Protein AF-A0A4Q9V656-F1 (afdb_monomer_lite)

pLDDT: mean 84.26, std 13.42, range [47.56, 97.25]

Structure (mmCIF, N/CA/C/O backbone):
data_AF-A0A4Q9V656-F1
#
_entry.id   AF-A0A4Q9V656-F1
#
loop_
_atom_site.group_PDB
_atom_site.id
_atom_site.type_symbol
_atom_site.label_atom_id
_atom_site.label_alt_id
_atom_site.label_comp_id
_atom_site.label_asym_id
_atom_site.label_entity_id
_atom_site.label_seq_id
_atom_site.pdbx_PDB_ins_code
_atom_site.Cartn_x
_atom_site.Cartn_y
_atom_site.Cartn_z
_atom_site.occupancy
_atom_site.B_iso_or_equiv
_atom_site.auth_seq_id
_atom_site.auth_comp_id
_atom_site.auth_asym_id
_atom_site.auth_atom_id
_atom_site.pdbx_PDB_model_num
ATOM 1 N N . MET A 1 1 ? -18.450 1.104 10.265 1.00 76.19 1 MET A N 1
ATOM 2 C CA . MET A 1 1 ? -17.383 0.082 10.400 1.00 76.19 1 MET A CA 1
ATOM 3 C C . MET A 1 1 ? -16.170 0.609 9.652 1.00 76.19 1 MET A C 1
ATOM 5 O O . MET A 1 1 ? -16.361 1.294 8.656 1.00 76.19 1 MET A O 1
ATOM 9 N N . LYS A 1 2 ? -14.945 0.350 10.124 1.00 84.62 2 LYS A N 1
ATOM 10 C CA . LYS A 1 2 ? -13.731 0.849 9.458 1.00 84.62 2 LYS A CA 1
ATOM 11 C C . LYS A 1 2 ? -13.248 -0.179 8.447 1.00 84.62 2 LYS A C 1
ATOM 13 O O . LYS A 1 2 ? -13.132 -1.353 8.788 1.00 84.62 2 LYS A O 1
ATOM 18 N N . LEU A 1 3 ? -12.946 0.276 7.240 1.00 92.81 3 LEU A N 1
ATOM 19 C CA . LEU A 1 3 ? -12.356 -0.531 6.184 1.00 92.81 3 LEU A CA 1
ATOM 20 C C . LEU A 1 3 ? -11.058 0.134 5.722 1.00 92.81 3 LEU A C 1
ATOM 22 O O . LEU A 1 3 ? -10.952 1.357 5.641 1.00 92.81 3 LEU A O 1
ATOM 26 N N . TYR A 1 4 ? -10.060 -0.685 5.437 1.00 94.50 4 TYR A N 1
ATOM 27 C CA . TYR A 1 4 ? -8.795 -0.279 4.860 1.00 94.50 4 TYR A CA 1
ATOM 28 C C . TYR A 1 4 ? -8.727 -0.797 3.430 1.00 94.50 4 TYR A C 1
ATOM 30 O O . TYR A 1 4 ? -8.767 -2.005 3.196 1.00 94.50 4 TYR A O 1
ATOM 38 N N . ILE A 1 5 ? -8.630 0.123 2.476 1.00 94.25 5 ILE A N 1
ATOM 39 C CA . ILE A 1 5 ? -8.446 -0.195 1.063 1.00 94.25 5 ILE A CA 1
ATOM 40 C C . ILE A 1 5 ? -6.966 -0.024 0.754 1.00 94.25 5 ILE A C 1
ATOM 42 O O . ILE A 1 5 ? -6.426 1.075 0.874 1.00 94.25 5 ILE A O 1
ATOM 46 N N . VAL A 1 6 ? -6.310 -1.105 0.351 1.00 95.12 6 VAL A N 1
ATOM 47 C CA . VAL A 1 6 ? -4.909 -1.098 -0.066 1.00 95.12 6 VAL A CA 1
ATOM 48 C C . VAL A 1 6 ? -4.873 -1.195 -1.576 1.00 95.12 6 VAL A C 1
ATOM 50 O O . VAL A 1 6 ? -5.362 -2.168 -2.143 1.00 95.12 6 VAL A O 1
ATOM 53 N N . LYS A 1 7 ? -4.302 -0.195 -2.236 1.00 94.56 7 LYS A N 1
ATOM 54 C CA . LYS A 1 7 ? -4.095 -0.195 -3.684 1.00 94.56 7 LYS A CA 1
ATOM 55 C C . LYS A 1 7 ? -2.610 -0.150 -3.953 1.00 94.56 7 LYS A C 1
ATOM 57 O O . LYS A 1 7 ? -1.926 0.675 -3.361 1.00 94.56 7 LYS A O 1
ATOM 62 N N . GLY A 1 8 ? -2.109 -0.963 -4.865 1.00 92.88 8 GLY A N 1
ATOM 63 C CA . GLY A 1 8 ? -0.729 -0.825 -5.312 1.00 92.88 8 GLY A CA 1
ATOM 64 C C . GLY A 1 8 ? -0.589 -1.075 -6.793 1.00 92.88 8 GLY A C 1
ATOM 65 O O . GLY A 1 8 ? -1.406 -1.779 -7.387 1.00 92.88 8 GLY A O 1
ATOM 66 N N . TYR A 1 9 ? 0.448 -0.498 -7.386 1.00 91.81 9 TYR A N 1
ATOM 67 C CA . TYR A 1 9 ? 0.818 -0.783 -8.763 1.00 91.81 9 TYR A CA 1
ATOM 68 C C . TYR A 1 9 ? 2.300 -1.110 -8.878 1.00 91.81 9 TYR A C 1
ATOM 70 O O . TYR A 1 9 ? 3.151 -0.663 -8.104 1.00 91.81 9 TYR A O 1
ATOM 78 N N . ARG A 1 10 ? 2.600 -1.948 -9.857 1.00 90.44 10 ARG A N 1
ATOM 79 C CA . ARG A 1 10 ? 3.951 -2.330 -10.237 1.00 90.44 10 ARG A CA 1
ATOM 80 C C . ARG A 1 10 ? 4.062 -2.256 -11.745 1.00 90.44 10 ARG A C 1
ATOM 82 O O . ARG A 1 10 ? 3.075 -2.436 -12.459 1.00 90.44 10 ARG A O 1
ATOM 89 N N . ILE A 1 11 ? 5.275 -2.031 -12.211 1.00 86.25 11 ILE A N 1
ATOM 90 C CA . ILE A 1 11 ? 5.575 -1.992 -13.633 1.00 86.25 11 ILE A CA 1
ATOM 91 C C . ILE A 1 11 ? 6.511 -3.154 -13.915 1.00 86.25 11 ILE A C 1
ATOM 93 O O . ILE A 1 11 ? 7.631 -3.195 -13.409 1.00 86.25 11 ILE A O 1
ATOM 97 N N . GLU A 1 12 ? 6.033 -4.135 -14.671 1.00 80.44 12 GLU A N 1
ATOM 98 C CA . GLU A 1 12 ? 6.865 -5.249 -15.107 1.00 80.44 12 GLU A CA 1
ATOM 99 C C . GLU A 1 12 ? 7.574 -4.870 -16.410 1.00 80.44 12 GLU A C 1
ATOM 101 O O . GLU A 1 12 ? 6.928 -4.602 -17.427 1.00 80.44 12 GLU A O 1
ATOM 106 N N . LYS A 1 13 ? 8.914 -4.876 -16.382 1.00 68.81 13 LYS A N 1
ATOM 107 C CA . LYS A 1 13 ? 9.730 -4.979 -17.597 1.00 68.81 13 LYS A CA 1
ATOM 108 C C . LYS A 1 13 ? 9.803 -6.462 -17.970 1.00 68.81 13 LYS A C 1
ATOM 110 O O . LYS A 1 13 ? 10.326 -7.259 -17.192 1.00 68.81 13 LYS A O 1
ATOM 115 N N . ARG A 1 14 ? 9.267 -6.844 -19.130 1.00 66.38 14 ARG A N 1
ATOM 116 C CA . ARG A 1 14 ? 9.534 -8.160 -19.726 1.00 66.38 14 ARG A CA 1
ATOM 117 C C . ARG A 1 14 ? 10.781 -8.048 -20.595 1.00 66.38 14 ARG A C 1
ATOM 119 O O . ARG A 1 14 ? 10.914 -7.092 -21.353 1.00 66.38 14 ARG A O 1
ATOM 126 N N . ASN A 1 15 ? 11.694 -9.009 -20.477 1.00 54.56 15 ASN A N 1
ATOM 127 C CA . ASN A 1 15 ? 12.836 -9.088 -21.385 1.00 54.56 15 ASN A CA 1
ATOM 128 C C . ASN A 1 15 ? 12.307 -9.275 -22.818 1.00 54.56 15 ASN A C 1
ATOM 130 O O . ASN A 1 15 ? 11.468 -10.147 -23.038 1.00 54.56 15 ASN A O 1
ATOM 134 N N . ASN A 1 16 ? 12.804 -8.459 -23.752 1.00 58.53 16 ASN A N 1
ATOM 135 C CA . ASN A 1 16 ? 12.454 -8.405 -25.182 1.00 58.53 16 ASN A CA 1
ATOM 136 C C . ASN A 1 16 ? 11.111 -7.762 -25.573 1.00 58.53 16 ASN A C 1
ATOM 138 O O . ASN A 1 16 ? 10.741 -7.847 -26.740 1.00 58.53 16 ASN A O 1
ATOM 142 N N . ASP A 1 17 ? 10.408 -7.085 -24.663 1.00 61.03 17 ASP A N 1
ATOM 143 C CA . ASP A 1 17 ? 9.165 -6.373 -24.993 1.00 61.03 17 ASP A CA 1
ATOM 144 C C . ASP A 1 17 ? 9.406 -4.851 -24.996 1.00 61.03 17 ASP A C 1
ATOM 146 O O . ASP A 1 17 ? 9.937 -4.300 -24.029 1.00 61.03 17 ASP A O 1
ATOM 150 N N . LEU A 1 18 ? 9.003 -4.153 -26.066 1.00 66.12 18 LEU A N 1
ATOM 151 C CA . LEU A 1 18 ? 9.027 -2.678 -26.128 1.00 66.12 18 LEU A CA 1
ATOM 152 C C . LEU A 1 18 ? 7.980 -2.048 -25.192 1.00 66.12 18 LEU A C 1
ATOM 154 O O . LEU A 1 18 ? 8.006 -0.846 -24.931 1.00 66.12 18 LEU A O 1
ATOM 158 N N . HIS A 1 19 ? 7.052 -2.856 -24.677 1.00 62.94 19 HIS A N 1
ATOM 159 C CA 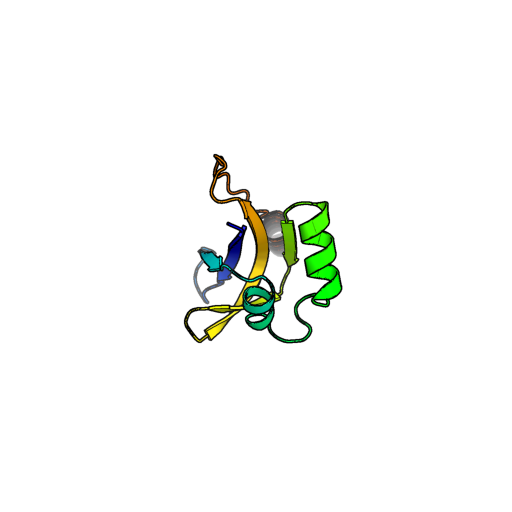. HIS A 1 19 ? 5.951 -2.416 -23.836 1.00 62.94 19 HIS A CA 1
ATOM 160 C C . HIS A 1 19 ? 6.203 -2.729 -22.357 1.00 62.94 19 HIS A C 1
ATOM 162 O O . HIS A 1 19 ? 6.476 -3.864 -21.964 1.00 62.94 19 HIS A O 1
ATOM 168 N N . LYS A 1 20 ? 6.039 -1.716 -21.500 1.00 72.62 20 LYS A N 1
ATOM 169 C CA . LYS A 1 20 ? 5.986 -1.892 -20.043 1.00 72.62 20 LYS A CA 1
ATOM 170 C C . LYS A 1 20 ? 4.551 -2.194 -19.632 1.00 72.62 20 LYS A C 1
ATOM 172 O O . LYS A 1 20 ? 3.638 -1.432 -19.945 1.00 72.62 20 LYS A O 1
ATOM 177 N N . ARG A 1 21 ? 4.345 -3.282 -18.890 1.00 81.44 21 ARG A N 1
ATOM 178 C CA . ARG A 1 21 ? 3.022 -3.626 -18.362 1.00 81.44 21 ARG A CA 1
ATOM 179 C C . ARG A 1 21 ? 2.841 -3.032 -16.973 1.00 81.44 21 ARG A C 1
ATOM 181 O O . ARG A 1 21 ? 3.663 -3.263 -16.088 1.00 81.44 21 ARG A O 1
ATOM 188 N N . VAL A 1 22 ? 1.734 -2.324 -16.774 1.00 83.75 22 VAL A N 1
ATOM 189 C CA . VAL A 1 22 ? 1.298 -1.867 -15.452 1.00 83.75 22 VAL A CA 1
ATOM 190 C C . VAL A 1 22 ? 0.337 -2.900 -14.881 1.00 83.75 22 VAL A C 1
ATOM 192 O O . VAL A 1 22 ? -0.728 -3.143 -15.440 1.00 83.75 22 VAL A O 1
ATOM 195 N N . ASP A 1 23 ? 0.714 -3.507 -13.763 1.00 86.88 23 ASP A N 1
ATOM 196 C CA . ASP A 1 23 ? -0.178 -4.348 -12.971 1.00 86.88 23 ASP A CA 1
ATOM 197 C C . ASP A 1 23 ? -0.610 -3.578 -11.728 1.00 86.88 23 ASP A C 1
ATOM 199 O O . ASP A 1 23 ? 0.228 -3.017 -11.019 1.00 86.88 23 ASP A O 1
ATOM 203 N N . SER A 1 24 ? -1.901 -3.617 -11.416 1.00 89.56 24 SER A N 1
ATOM 204 C CA . SER A 1 24 ? -2.455 -3.069 -10.182 1.00 89.56 24 SER A CA 1
ATOM 205 C C . SER A 1 24 ? -3.086 -4.162 -9.319 1.00 89.56 24 SER A C 1
ATOM 207 O O . SER A 1 24 ? -3.458 -5.236 -9.797 1.00 89.56 24 SER A O 1
ATOM 209 N N . PHE A 1 25 ? -3.196 -3.895 -8.021 1.00 90.12 25 PHE A N 1
ATOM 210 C CA . PHE A 1 25 ? -4.027 -4.676 -7.115 1.00 90.12 25 PHE A CA 1
ATOM 211 C C . PHE A 1 25 ? -4.842 -3.762 -6.210 1.00 90.12 25 PHE A C 1
ATOM 213 O O . PHE A 1 25 ? -4.433 -2.638 -5.908 1.00 90.12 25 PHE A O 1
ATOM 220 N N . VAL A 1 26 ? -5.976 -4.291 -5.755 1.00 92.88 26 VAL A N 1
ATOM 221 C CA . VAL A 1 26 ? -6.800 -3.709 -4.700 1.00 92.88 26 VAL A CA 1
ATOM 222 C C . VAL A 1 26 ? -7.088 -4.807 -3.680 1.00 92.88 26 VAL A C 1
ATOM 224 O O . VAL A 1 26 ? -7.494 -5.907 -4.051 1.00 92.88 26 VAL A O 1
ATOM 227 N N . GLY A 1 27 ? -6.826 -4.524 -2.409 1.00 91.94 27 GLY A N 1
ATOM 228 C CA . GLY A 1 27 ? -7.119 -5.390 -1.273 1.00 91.94 27 GLY A CA 1
ATOM 229 C C . GLY A 1 27 ? -7.963 -4.655 -0.239 1.00 91.94 27 GLY A C 1
ATOM 230 O O . GLY A 1 27 ? -7.847 -3.439 -0.081 1.00 91.94 27 GLY A O 1
ATOM 231 N N . TYR A 1 28 ? -8.804 -5.402 0.465 1.00 93.38 28 TYR A N 1
ATOM 232 C CA . TYR A 1 28 ? -9.760 -4.880 1.435 1.00 93.38 28 TYR A CA 1
ATOM 233 C C . TYR A 1 28 ? -9.519 -5.554 2.781 1.00 93.38 28 TYR A C 1
ATOM 235 O O . TYR A 1 28 ? -9.491 -6.778 2.856 1.00 93.38 28 TYR A O 1
ATOM 243 N N . PHE A 1 29 ? -9.345 -4.755 3.830 1.00 94.31 29 PHE A N 1
ATOM 244 C CA . PHE A 1 29 ? -8.969 -5.238 5.156 1.00 94.31 29 PHE A CA 1
ATOM 245 C C . PHE A 1 29 ? -9.780 -4.519 6.227 1.00 94.31 29 PHE A C 1
ATOM 247 O O . PHE A 1 29 ? -10.025 -3.320 6.130 1.00 94.31 29 PHE A O 1
ATOM 254 N N . THR A 1 30 ? -10.165 -5.210 7.291 1.00 93.38 30 THR A N 1
ATOM 255 C CA . THR A 1 30 ? -10.873 -4.587 8.427 1.00 93.38 30 THR A CA 1
ATOM 256 C C . THR A 1 30 ? -9.906 -4.056 9.487 1.00 93.38 30 THR A C 1
ATOM 258 O O . THR A 1 30 ? -10.300 -3.297 10.374 1.00 93.38 30 THR A O 1
ATOM 261 N N . ASN A 1 31 ? -8.619 -4.410 9.387 1.00 93.38 31 ASN A N 1
ATOM 262 C CA . ASN A 1 31 ? -7.613 -4.135 10.402 1.00 93.38 31 ASN A CA 1
ATOM 263 C C . ASN A 1 31 ? -6.306 -3.587 9.800 1.00 93.38 31 ASN A C 1
ATOM 265 O O . ASN A 1 31 ? -5.697 -4.197 8.927 1.00 93.38 31 ASN A O 1
ATOM 269 N N . LEU A 1 32 ? -5.816 -2.456 10.320 1.00 95.38 32 LEU A N 1
ATOM 270 C CA . LEU A 1 32 ? -4.539 -1.880 9.884 1.00 95.38 32 LEU A CA 1
ATOM 271 C C . LEU A 1 32 ? -3.323 -2.726 10.285 1.00 95.38 32 LEU A C 1
ATOM 273 O O . LEU A 1 32 ? -2.333 -2.742 9.561 1.00 95.38 32 LEU A O 1
ATOM 277 N N . LYS A 1 33 ? -3.365 -3.412 11.436 1.00 95.88 33 LYS A N 1
ATOM 278 C CA . LYS A 1 33 ? -2.276 -4.315 11.848 1.00 95.88 33 LYS A CA 1
ATOM 279 C C . LYS A 1 33 ? -2.130 -5.470 10.867 1.00 95.88 33 LYS A C 1
ATOM 281 O O . LYS A 1 33 ? -1.006 -5.854 10.570 1.00 95.88 33 LYS A O 1
ATOM 286 N N . GLU A 1 34 ? -3.258 -5.965 10.361 1.00 95.25 34 GLU A N 1
ATOM 287 C CA . GLU A 1 34 ? -3.275 -6.961 9.298 1.00 95.25 34 GLU A CA 1
ATOM 288 C C . GLU A 1 34 ? -2.626 -6.380 8.044 1.00 95.25 34 GLU A C 1
ATOM 290 O O . GLU A 1 34 ? -1.612 -6.906 7.628 1.00 95.25 34 GLU A O 1
ATOM 295 N N . VAL A 1 35 ? -3.076 -5.232 7.518 1.00 95.94 35 VAL A N 1
ATOM 296 C CA . VAL A 1 35 ? -2.414 -4.579 6.364 1.00 95.94 35 VAL A CA 1
ATOM 297 C C . VAL A 1 35 ? -0.897 -4.459 6.557 1.00 95.94 35 VAL A C 1
ATOM 299 O O . VAL A 1 35 ? -0.125 -4.750 5.645 1.00 95.94 35 VAL A O 1
ATOM 302 N N . TYR A 1 36 ? -0.464 -4.045 7.749 1.00 96.56 36 TYR A N 1
ATOM 303 C CA . TYR A 1 36 ? 0.948 -3.870 8.066 1.00 96.56 36 TYR A CA 1
ATOM 304 C C . TYR A 1 36 ? 1.738 -5.185 8.016 1.00 96.56 36 TYR A C 1
ATOM 306 O O . TYR A 1 36 ? 2.869 -5.184 7.538 1.00 96.56 36 TYR A O 1
ATOM 314 N N . SER A 1 37 ? 1.159 -6.309 8.451 1.00 95.75 37 SER A N 1
ATOM 315 C CA . SER A 1 37 ? 1.851 -7.604 8.447 1.00 95.75 37 SER A CA 1
ATOM 316 C C . SER A 1 37 ? 2.103 -8.170 7.047 1.00 95.75 37 SER A C 1
ATOM 318 O O . SER A 1 37 ? 2.902 -9.090 6.911 1.00 95.75 37 SER A O 1
ATOM 320 N N . TYR A 1 38 ? 1.450 -7.640 6.007 1.00 96.38 38 TYR A N 1
ATOM 321 C CA . TYR A 1 38 ? 1.724 -8.025 4.617 1.00 96.38 38 TYR A CA 1
ATOM 322 C C . TYR A 1 38 ? 2.954 -7.314 4.035 1.00 96.38 38 TYR A C 1
ATOM 324 O O . TYR A 1 38 ? 3.431 -7.716 2.973 1.00 96.38 38 TYR A O 1
ATOM 332 N N . PHE A 1 39 ? 3.483 -6.275 4.686 1.00 96.94 39 PHE A N 1
ATOM 333 C CA . PHE A 1 39 ? 4.723 -5.637 4.246 1.00 96.94 39 PHE A CA 1
ATOM 334 C C . PHE A 1 39 ? 5.949 -6.439 4.680 1.00 96.94 39 PHE A C 1
ATOM 336 O O . PHE A 1 39 ? 6.027 -6.933 5.802 1.00 96.94 39 PHE A O 1
ATOM 343 N N . GLU A 1 40 ? 6.955 -6.507 3.808 1.00 95.56 40 GLU A N 1
ATOM 344 C CA . GLU A 1 40 ? 8.267 -7.019 4.202 1.00 95.56 40 GLU A CA 1
ATOM 345 C C . GLU A 1 40 ? 8.957 -6.020 5.143 1.00 95.56 40 GLU A C 1
ATOM 347 O O . GLU A 1 40 ? 8.934 -4.802 4.908 1.00 95.56 40 GLU A O 1
ATOM 352 N N . ASN A 1 41 ? 9.595 -6.536 6.196 1.00 90.62 41 ASN A N 1
ATOM 353 C CA . ASN A 1 41 ? 10.316 -5.726 7.174 1.00 90.62 41 ASN A CA 1
ATOM 354 C C . ASN A 1 41 ? 11.334 -4.798 6.496 1.00 90.62 41 ASN A C 1
ATOM 356 O O . ASN A 1 41 ? 12.062 -5.196 5.592 1.00 90.62 41 ASN A O 1
ATOM 360 N N . GLY A 1 42 ? 11.375 -3.542 6.941 1.00 90.38 42 GLY A N 1
ATOM 361 C CA . GLY A 1 42 ? 12.282 -2.528 6.3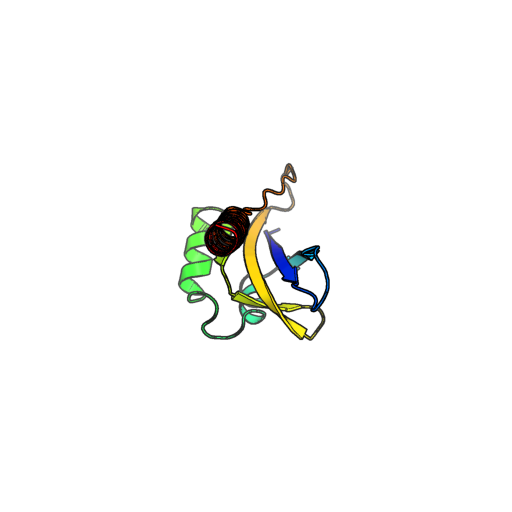97 1.00 90.38 42 GLY A CA 1
ATOM 362 C C . GLY A 1 42 ? 11.846 -1.918 5.061 1.00 90.38 42 GLY A C 1
ATOM 363 O O . GLY A 1 42 ? 12.486 -0.979 4.600 1.00 90.38 42 GLY A O 1
ATOM 364 N N . THR A 1 43 ? 10.750 -2.385 4.451 1.00 92.31 43 THR A N 1
ATOM 365 C CA . THR A 1 43 ? 10.231 -1.810 3.193 1.00 92.31 43 THR A CA 1
ATOM 366 C C . THR A 1 43 ? 9.110 -0.788 3.397 1.00 92.31 43 THR A C 1
ATOM 368 O O . THR A 1 43 ? 8.651 -0.169 2.438 1.00 92.31 43 THR A O 1
ATOM 371 N N . VAL A 1 44 ? 8.683 -0.588 4.646 1.00 95.88 44 VAL A N 1
ATOM 372 C CA . VAL A 1 44 ? 7.686 0.398 5.075 1.00 95.88 44 VAL A CA 1
ATOM 373 C C . VAL A 1 44 ? 8.124 1.025 6.402 1.00 95.88 44 VAL A C 1
ATOM 375 O O . VAL A 1 44 ? 8.834 0.398 7.191 1.00 95.88 44 VAL A O 1
ATOM 378 N N . SER A 1 45 ? 7.721 2.273 6.653 1.00 95.06 45 SER A N 1
ATOM 379 C CA . SER A 1 45 ? 7.930 2.938 7.946 1.00 95.06 45 SER A CA 1
ATOM 380 C C . SER A 1 45 ? 7.262 2.172 9.089 1.00 95.06 45 SER A C 1
ATOM 382 O O . SER A 1 45 ? 6.356 1.379 8.858 1.00 95.06 45 SER A O 1
ATOM 384 N N . SER A 1 46 ? 7.652 2.458 10.333 1.00 96.19 46 SER A N 1
ATOM 385 C CA . SER A 1 46 ? 7.083 1.790 11.507 1.00 96.19 46 SER A CA 1
ATOM 386 C C . SER A 1 46 ? 5.551 1.869 11.558 1.00 96.19 46 SER A C 1
ATOM 388 O O . SER A 1 46 ? 4.950 2.872 11.161 1.00 96.19 46 SER A O 1
ATOM 390 N N . TYR A 1 47 ? 4.914 0.847 12.136 1.00 96.50 47 TYR A N 1
ATOM 391 C CA . TYR A 1 47 ? 3.457 0.800 12.305 1.00 96.50 47 TYR A CA 1
ATOM 392 C C . TYR A 1 47 ? 2.897 2.072 12.954 1.00 96.50 47 TYR A C 1
ATOM 394 O O . TYR A 1 47 ? 1.883 2.604 12.507 1.00 96.50 47 TYR A O 1
ATOM 402 N N . SER A 1 48 ? 3.569 2.600 13.982 1.00 96.75 48 SER A N 1
ATOM 403 C CA . SER A 1 48 ? 3.151 3.831 14.659 1.00 96.75 48 SER A CA 1
ATOM 404 C C . SER A 1 48 ? 3.140 5.039 13.717 1.00 96.75 48 SER A C 1
ATOM 406 O O . SER A 1 48 ? 2.220 5.857 13.777 1.00 96.75 48 SER A O 1
ATOM 408 N N . THR A 1 49 ? 4.109 5.123 12.803 1.00 96.56 49 THR A N 1
ATOM 409 C CA . THR A 1 49 ? 4.184 6.168 11.774 1.00 96.56 49 THR A CA 1
ATOM 410 C C . THR A 1 49 ? 3.025 6.047 10.790 1.00 96.56 49 THR A C 1
ATOM 412 O O . THR A 1 49 ? 2.319 7.030 10.549 1.00 96.56 49 THR A O 1
ATOM 415 N N . VAL A 1 50 ? 2.779 4.835 10.283 1.00 96.50 50 VAL A N 1
ATOM 416 C CA . VAL A 1 50 ? 1.672 4.539 9.360 1.00 96.50 50 VAL A CA 1
ATOM 417 C C . VAL A 1 50 ? 0.327 4.867 10.012 1.00 96.50 50 VAL A C 1
ATOM 419 O O . VAL A 1 50 ? -0.477 5.616 9.457 1.00 96.50 50 VAL A O 1
ATOM 422 N N . ALA A 1 51 ? 0.100 4.387 11.236 1.00 96.88 51 ALA A N 1
ATOM 423 C CA . ALA A 1 51 ? -1.132 4.620 11.981 1.00 96.88 51 ALA A CA 1
ATOM 424 C C . ALA A 1 51 ? -1.373 6.113 12.251 1.00 96.88 51 ALA A C 1
ATOM 426 O O . ALA A 1 51 ? -2.495 6.598 12.089 1.00 96.88 51 ALA A O 1
ATOM 427 N N . LYS A 1 52 ? -0.326 6.868 12.613 1.00 97.25 52 LYS A N 1
ATOM 428 C CA . LYS A 1 52 ? -0.421 8.320 12.829 1.00 97.25 52 LYS A CA 1
ATOM 429 C C . LYS A 1 52 ? -0.756 9.062 11.534 1.00 97.25 52 LYS A C 1
ATOM 431 O O . LYS A 1 52 ? -1.583 9.975 11.556 1.00 97.25 52 LYS A O 1
ATOM 436 N N . ALA A 1 53 ? -0.151 8.671 10.413 1.00 96.06 53 ALA A N 1
ATOM 437 C CA . ALA A 1 53 ? -0.437 9.263 9.110 1.00 96.06 53 ALA A CA 1
ATOM 438 C C . ALA A 1 53 ? -1.890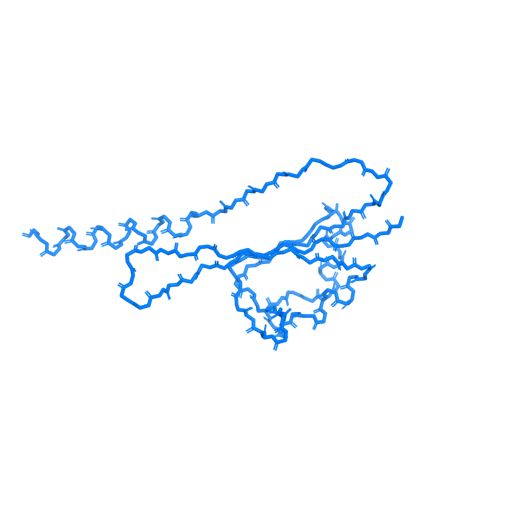 9.018 8.680 1.00 96.06 53 ALA A C 1
ATOM 440 O O . ALA A 1 53 ? -2.596 9.983 8.387 1.00 96.06 53 ALA A O 1
ATOM 441 N N . ILE A 1 54 ? -2.362 7.769 8.758 1.00 95.62 54 ILE A N 1
ATOM 442 C CA . ILE A 1 54 ? -3.740 7.402 8.408 1.00 95.62 54 ILE A CA 1
ATOM 443 C C . ILE A 1 54 ? -4.748 8.095 9.328 1.00 95.62 54 ILE A C 1
ATOM 445 O O . ILE A 1 54 ? -5.768 8.588 8.856 1.00 95.62 54 ILE A O 1
ATOM 449 N N . LYS A 1 55 ? -4.467 8.195 10.634 1.00 94.25 55 LYS A N 1
ATOM 450 C CA . LYS A 1 55 ? -5.346 8.910 11.572 1.00 94.25 55 LYS A CA 1
ATOM 451 C C . LYS A 1 55 ? -5.502 10.387 11.198 1.00 94.25 55 LYS A C 1
ATOM 453 O O . LYS A 1 55 ? -6.588 10.927 11.358 1.00 94.25 55 LYS A O 1
ATOM 458 N N . ARG A 1 56 ? -4.430 11.031 10.724 1.00 94.12 56 ARG A N 1
ATOM 459 C CA . ARG A 1 56 ? -4.417 12.465 10.395 1.00 94.12 56 ARG A CA 1
ATOM 460 C C . ARG A 1 56 ? -4.974 12.775 9.005 1.00 94.12 56 ARG A C 1
ATOM 462 O O . ARG A 1 56 ? -5.630 13.792 8.846 1.00 94.12 56 ARG A O 1
ATOM 469 N N . LYS A 1 57 ? -4.645 11.959 8.003 1.00 93.88 57 LYS A N 1
ATOM 470 C CA . LYS A 1 57 ? -4.905 12.254 6.581 1.00 93.88 57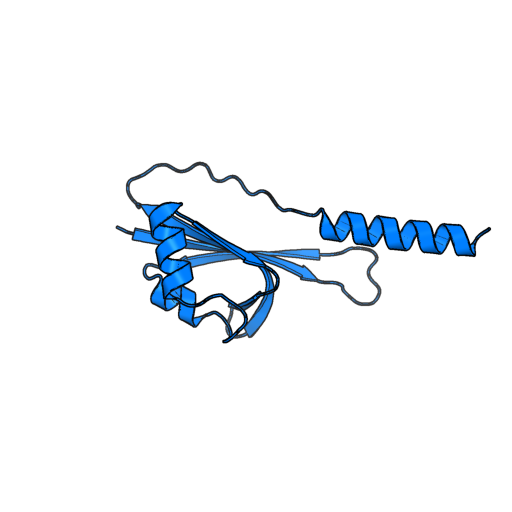 LYS A CA 1
ATOM 471 C C . LYS A 1 57 ? -5.949 11.340 5.937 1.00 93.88 57 LYS A C 1
ATOM 473 O O . LYS A 1 57 ? -6.239 11.499 4.760 1.00 93.88 57 LYS A O 1
ATOM 478 N N . GLY A 1 58 ? -6.421 10.317 6.647 1.00 91.69 58 GLY A N 1
ATOM 479 C CA . GLY A 1 58 ? -7.242 9.248 6.071 1.00 91.69 58 GLY A CA 1
ATOM 480 C C . GLY A 1 58 ? -6.468 8.286 5.163 1.00 91.69 58 GLY A C 1
ATOM 481 O O . GLY A 1 58 ? -7.025 7.284 4.726 1.00 91.69 58 GLY A O 1
ATOM 482 N N . SER A 1 59 ? -5.182 8.537 4.897 1.00 94.69 59 SER A N 1
ATOM 483 C CA . SER A 1 59 ? -4.376 7.727 3.986 1.00 94.69 59 SER A CA 1
ATOM 484 C C . SER A 1 59 ? -2.887 7.699 4.340 1.00 94.69 59 SER A C 1
ATOM 486 O O . SER A 1 59 ? -2.384 8.527 5.108 1.00 94.69 59 SER A O 1
ATOM 488 N N . PHE A 1 60 ? -2.185 6.721 3.774 1.00 96.25 60 PHE A N 1
ATOM 489 C CA . PHE A 1 60 ? -0.731 6.601 3.797 1.00 96.25 60 PHE A CA 1
ATOM 490 C C . PHE A 1 60 ? -0.233 6.051 2.461 1.00 96.25 60 PH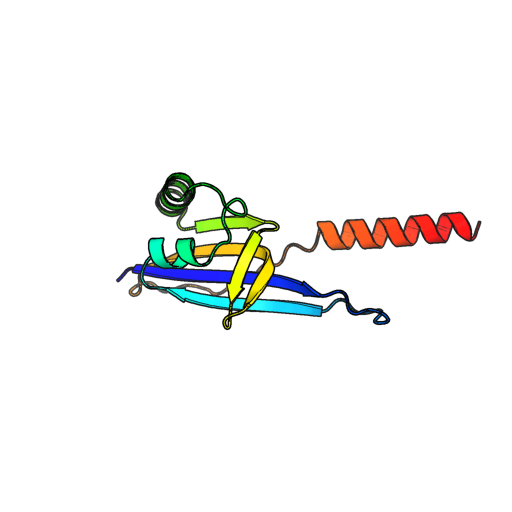E A C 1
ATOM 492 O O . PHE A 1 60 ? -0.786 5.080 1.952 1.00 96.25 60 PHE A O 1
ATOM 499 N N . GLN A 1 61 ? 0.814 6.666 1.919 1.00 95.25 61 GLN A N 1
ATOM 500 C CA . GLN A 1 61 ? 1.443 6.285 0.659 1.00 95.25 61 GLN A CA 1
ATOM 501 C C . GLN A 1 61 ? 2.879 5.853 0.936 1.00 95.25 61 GLN A C 1
ATOM 503 O O . GLN A 1 61 ? 3.583 6.487 1.727 1.00 95.25 61 GLN A O 1
ATOM 508 N N . VAL A 1 62 ? 3.310 4.786 0.273 1.00 95.31 62 VAL A N 1
ATOM 509 C CA . VAL A 1 62 ? 4.678 4.281 0.344 1.00 95.31 62 VAL A CA 1
ATOM 510 C C . VAL A 1 62 ? 5.155 3.852 -1.040 1.00 95.31 62 VAL A C 1
ATOM 512 O O . VAL A 1 62 ? 4.368 3.373 -1.854 1.00 95.31 62 VAL A O 1
ATOM 515 N N . PHE A 1 63 ? 6.445 4.045 -1.307 1.00 93.56 63 PHE A N 1
ATOM 516 C CA . PHE A 1 63 ? 7.065 3.790 -2.603 1.00 93.56 63 PHE A CA 1
ATOM 517 C C . PHE A 1 63 ? 8.105 2.680 -2.516 1.00 93.56 63 PHE A C 1
ATOM 519 O O . PHE A 1 63 ? 8.775 2.532 -1.497 1.00 93.56 63 PHE A O 1
ATOM 526 N N . SER A 1 64 ? 8.295 1.950 -3.619 1.00 92.75 64 SER A N 1
ATOM 527 C CA . SER A 1 64 ? 9.316 0.896 -3.739 1.00 92.75 64 SER A CA 1
ATOM 528 C C . SER A 1 64 ? 9.251 -0.174 -2.635 1.00 92.75 64 SER A C 1
ATOM 530 O O . SER A 1 64 ? 10.271 -0.771 -2.283 1.00 92.75 64 SER A O 1
ATOM 532 N N . SER A 1 65 ? 8.057 -0.437 -2.104 1.00 94.69 65 SER A N 1
ATOM 533 C CA . SER A 1 65 ? 7.831 -1.383 -1.009 1.00 94.69 65 SER A CA 1
ATOM 534 C C . SER A 1 65 ? 7.558 -2.793 -1.507 1.00 94.69 65 SER A C 1
ATOM 536 O O . SER A 1 65 ? 7.085 -2.999 -2.627 1.00 94.69 65 SER A O 1
ATOM 538 N N . LYS A 1 66 ? 7.811 -3.783 -0.650 1.00 95.69 66 LYS A N 1
ATOM 539 C CA . LYS A 1 66 ? 7.457 -5.172 -0.926 1.00 95.69 66 LYS A CA 1
ATOM 540 C C . LYS A 1 66 ? 6.242 -5.577 -0.102 1.00 95.69 66 LYS A C 1
ATOM 542 O O . LYS A 1 66 ? 6.194 -5.330 1.101 1.00 95.69 66 LYS A O 1
ATOM 547 N N . PHE A 1 67 ? 5.275 -6.199 -0.763 1.00 95.69 67 PHE A N 1
ATOM 548 C CA . PHE A 1 67 ? 3.989 -6.555 -0.177 1.00 95.69 67 PHE A CA 1
ATOM 549 C C . PHE A 1 67 ? 3.597 -7.973 -0.585 1.00 95.69 67 PHE A C 1
ATOM 551 O O . PHE A 1 67 ? 3.761 -8.369 -1.746 1.00 95.69 67 PHE A O 1
ATOM 558 N N . LEU A 1 68 ? 3.103 -8.748 0.375 1.00 94.25 68 LEU A N 1
ATOM 559 C CA . LEU A 1 68 ? 2.613 -10.099 0.163 1.00 94.25 68 LEU A CA 1
ATOM 560 C C . LEU A 1 68 ? 1.276 -10.040 -0.586 1.00 94.25 68 LEU A C 1
ATOM 562 O O . LEU A 1 68 ? 0.306 -9.445 -0.135 1.00 94.25 68 LEU A O 1
ATOM 566 N N . PHE A 1 69 ? 1.206 -10.661 -1.758 1.00 87.00 69 PHE A N 1
ATOM 567 C CA . PHE A 1 69 ? -0.013 -10.705 -2.557 1.00 87.00 69 PHE A CA 1
ATOM 568 C C . PHE A 1 69 ? -0.124 -12.050 -3.271 1.00 87.00 69 PHE A C 1
ATOM 570 O O . PHE A 1 69 ? 0.811 -12.472 -3.952 1.00 87.00 69 PHE A O 1
ATOM 577 N N . LYS A 1 70 ? -1.268 -12.736 -3.131 1.00 86.00 70 LYS A N 1
ATOM 578 C CA . LYS A 1 70 ? -1.479 -14.097 -3.670 1.00 86.00 70 LYS A CA 1
ATOM 579 C C . LYS A 1 70 ? -0.346 -15.063 -3.271 1.00 86.00 70 LYS A C 1
ATOM 581 O O . LYS A 1 70 ? 0.228 -15.735 -4.125 1.00 86.00 70 LYS A O 1
ATOM 586 N N . ASN A 1 71 ? 0.013 -15.069 -1.984 1.00 88.25 71 ASN A N 1
ATOM 587 C CA . ASN A 1 71 ? 1.101 -15.869 -1.399 1.00 88.25 71 ASN A CA 1
ATOM 588 C C . ASN A 1 71 ? 2.490 -15.633 -2.018 1.00 88.25 71 ASN A C 1
ATOM 590 O O . ASN A 1 71 ? 3.386 -16.461 -1.872 1.00 88.25 71 ASN A O 1
ATOM 594 N N . LYS A 1 72 ? 2.690 -14.507 -2.712 1.00 91.44 72 LYS A N 1
ATOM 595 C CA . LYS A 1 72 ? 3.989 -14.112 -3.259 1.00 91.44 72 LYS A CA 1
ATOM 596 C C . LYS A 1 72 ? 4.311 -12.685 -2.850 1.00 91.44 72 LYS A C 1
ATOM 598 O O . LYS A 1 72 ? 3.524 -11.772 -3.092 1.00 91.44 72 LYS A O 1
ATOM 603 N N . THR A 1 73 ? 5.484 -12.483 -2.267 1.00 93.19 73 THR A N 1
ATOM 604 C CA . THR A 1 73 ? 5.994 -11.138 -2.008 1.00 93.19 73 THR A CA 1
ATOM 605 C C . THR A 1 73 ? 6.400 -10.498 -3.327 1.00 93.19 73 THR A C 1
ATOM 607 O O . THR A 1 73 ? 7.202 -11.050 -4.080 1.00 93.19 73 THR A O 1
ATOM 610 N N . LYS A 1 74 ? 5.820 -9.338 -3.629 1.00 93.06 74 LYS A N 1
ATOM 611 C CA . LYS A 1 74 ? 6.101 -8.579 -4.849 1.00 93.06 74 LYS A CA 1
ATOM 612 C C . LYS A 1 74 ? 6.553 -7.175 -4.487 1.00 93.06 74 LYS A C 1
ATOM 614 O O . LYS A 1 74 ? 6.028 -6.581 -3.549 1.00 93.06 74 LYS A O 1
ATOM 619 N N . LYS A 1 75 ? 7.506 -6.642 -5.253 1.00 93.94 75 LYS A N 1
ATOM 620 C CA . LYS A 1 75 ? 7.861 -5.224 -5.193 1.00 93.94 75 LYS A CA 1
ATOM 621 C C . LYS A 1 75 ? 6.822 -4.415 -5.967 1.00 93.94 75 LYS A C 1
ATOM 623 O O . LYS A 1 75 ? 6.500 -4.751 -7.107 1.00 93.94 75 LYS A O 1
ATOM 628 N N . PHE A 1 76 ? 6.322 -3.368 -5.333 1.00 93.62 76 PHE A N 1
ATOM 629 C CA . PHE A 1 76 ? 5.421 -2.385 -5.913 1.00 93.62 76 PHE A CA 1
ATOM 630 C C . PHE A 1 76 ? 6.138 -1.043 -5.997 1.00 93.62 76 PHE A C 1
ATOM 632 O O . PHE A 1 76 ? 6.922 -0.691 -5.114 1.00 93.62 76 PHE A O 1
ATOM 639 N N . GLU A 1 77 ? 5.879 -0.301 -7.070 1.00 93.38 77 GLU A N 1
ATOM 640 C CA . GLU A 1 77 ? 6.417 1.054 -7.212 1.00 93.38 77 GLU A CA 1
ATOM 641 C C . GLU A 1 77 ? 5.728 1.995 -6.225 1.00 93.38 77 GLU A C 1
ATOM 643 O O . GLU A 1 77 ? 6.388 2.839 -5.623 1.00 93.38 77 GLU A O 1
ATOM 648 N N . GLU A 1 78 ? 4.437 1.771 -5.980 1.00 94.12 78 GLU A N 1
ATOM 649 C CA . GLU A 1 78 ? 3.637 2.537 -5.034 1.00 94.12 78 GLU A CA 1
ATOM 650 C C . GLU A 1 78 ? 2.549 1.663 -4.407 1.00 94.12 78 GLU A C 1
ATOM 652 O O . GLU A 1 78 ? 1.919 0.844 -5.087 1.00 94.12 78 GLU A O 1
ATOM 657 N N . ILE A 1 79 ? 2.316 1.866 -3.111 1.00 95.88 79 ILE A N 1
ATOM 658 C CA . ILE A 1 79 ? 1.183 1.324 -2.367 1.00 95.88 79 ILE A CA 1
ATOM 659 C C . ILE A 1 79 ? 0.526 2.460 -1.582 1.00 95.88 79 ILE A C 1
ATOM 661 O O . ILE A 1 79 ? 1.182 3.179 -0.830 1.00 95.88 79 ILE A O 1
ATOM 665 N N . ASN A 1 80 ? -0.788 2.580 -1.725 1.00 95.50 80 ASN A N 1
ATOM 666 C CA . ASN A 1 80 ? -1.643 3.483 -0.976 1.00 95.50 80 ASN A CA 1
ATOM 667 C C . ASN A 1 80 ? -2.552 2.685 -0.046 1.00 95.50 80 ASN A C 1
ATOM 669 O O . ASN A 1 80 ? -3.195 1.724 -0.464 1.00 95.50 80 ASN A O 1
ATOM 673 N N . ILE A 1 81 ? -2.640 3.118 1.204 1.00 95.94 81 ILE A N 1
ATOM 674 C CA . ILE A 1 81 ? -3.554 2.594 2.214 1.00 95.94 81 ILE A CA 1
ATOM 675 C C . ILE A 1 81 ? -4.552 3.702 2.526 1.00 95.94 81 ILE A C 1
ATOM 677 O O . ILE A 1 81 ? -4.154 4.763 3.005 1.00 95.94 81 ILE A O 1
ATOM 681 N N . TYR A 1 82 ? -5.835 3.456 2.293 1.00 94.50 82 TYR A N 1
ATOM 682 C CA . TYR A 1 82 ? -6.924 4.380 2.602 1.00 94.50 82 TYR A CA 1
ATOM 683 C C . TYR A 1 82 ? -7.756 3.823 3.745 1.00 94.50 82 TYR A C 1
ATOM 685 O O . TYR A 1 82 ? -8.122 2.652 3.716 1.00 94.50 82 TYR A O 1
ATOM 693 N N . ARG A 1 83 ? -8.082 4.656 4.730 1.00 93.56 83 ARG A N 1
ATOM 694 C CA . ARG A 1 83 ? -9.104 4.351 5.730 1.00 93.56 83 ARG A CA 1
ATOM 695 C C . ARG A 1 83 ? -10.421 4.956 5.262 1.00 93.56 83 ARG A C 1
ATOM 697 O O . ARG A 1 83 ? -10.490 6.165 5.072 1.00 93.56 83 ARG A O 1
ATOM 704 N N . VAL A 1 84 ? -11.443 4.120 5.145 1.00 91.19 84 VAL A N 1
ATOM 705 C CA . VAL A 1 84 ? -12.802 4.514 4.768 1.00 91.19 84 VAL A CA 1
ATOM 706 C C . VAL A 1 84 ? -13.803 4.042 5.822 1.00 91.19 84 VAL A C 1
ATOM 708 O O . VAL A 1 84 ? -13.585 3.036 6.508 1.00 91.19 84 VAL A O 1
A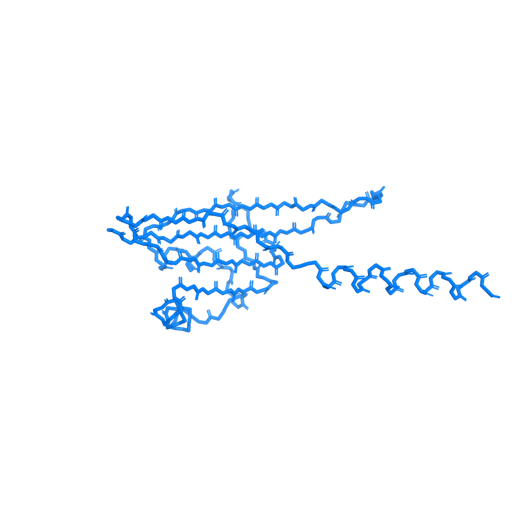TOM 711 N N . GLU A 1 85 ? -14.890 4.785 5.966 1.00 87.50 85 GLU A N 1
ATOM 712 C CA . GLU A 1 85 ? -16.037 4.443 6.799 1.00 87.50 85 GLU A CA 1
ATOM 713 C C . GLU A 1 85 ? -17.125 3.832 5.908 1.00 87.50 85 GLU A C 1
ATOM 715 O O . GLU A 1 85 ? -17.496 4.375 4.875 1.00 87.50 85 GLU A O 1
ATOM 720 N N . THR A 1 86 ? -17.646 2.663 6.277 1.00 81.62 86 THR A N 1
ATOM 721 C CA . THR A 1 86 ? -18.569 1.896 5.413 1.00 81.62 86 THR A CA 1
ATOM 722 C C . THR A 1 86 ? -19.924 2.556 5.151 1.00 81.62 86 THR A C 1
ATOM 724 O O . THR A 1 86 ? -20.692 2.053 4.341 1.00 81.62 86 THR A O 1
ATOM 727 N N . ASN A 1 87 ? -20.260 3.612 5.884 1.00 81.00 87 ASN A N 1
ATOM 728 C CA . ASN A 1 87 ? -21.527 4.337 5.787 1.00 81.00 87 ASN A CA 1
ATOM 729 C C . ASN A 1 87 ? -21.420 5.624 4.953 1.00 81.00 87 ASN A C 1
ATOM 731 O O . ASN A 1 87 ? -22.360 6.414 4.950 1.00 81.00 87 ASN A O 1
ATOM 735 N N . GLU A 1 88 ? -20.293 5.850 4.281 1.00 81.12 88 GLU A N 1
ATOM 736 C CA . GLU A 1 88 ? -20.059 7.027 3.445 1.00 81.12 88 GLU A CA 1
ATOM 737 C C . GLU A 1 88 ? -19.993 6.655 1.955 1.00 81.12 88 GLU A C 1
ATOM 739 O O . GLU A 1 88 ? -19.611 5.543 1.580 1.00 81.12 88 GLU A O 1
ATOM 744 N N . LEU A 1 89 ? -20.375 7.607 1.098 1.00 75.06 89 LEU A N 1
ATOM 745 C CA . LEU A 1 89 ? -20.234 7.520 -0.356 1.00 75.06 89 LEU A CA 1
ATOM 746 C C . LEU A 1 89 ? -18.856 8.044 -0.770 1.00 75.06 89 LEU A C 1
ATOM 748 O O . LEU A 1 89 ? -18.439 9.116 -0.338 1.00 75.06 89 LEU A O 1
ATOM 752 N N . TYR A 1 90 ? -18.172 7.301 -1.640 1.00 73.38 90 TYR A N 1
ATOM 753 C CA . TYR A 1 90 ? -16.842 7.649 -2.137 1.00 73.38 90 TYR A CA 1
ATOM 754 C C . TYR A 1 90 ? -16.811 7.621 -3.662 1.00 73.38 90 TYR A C 1
ATOM 756 O O . TYR A 1 90 ? -17.267 6.659 -4.279 1.00 73.38 90 TYR A O 1
ATOM 764 N N . GLU A 1 91 ? -16.190 8.630 -4.269 1.00 69.31 91 GLU A N 1
ATOM 765 C CA . GLU A 1 91 ? -15.831 8.598 -5.685 1.00 69.31 91 GLU A CA 1
ATOM 766 C C . GLU A 1 91 ? -14.501 7.860 -5.877 1.00 69.31 91 GLU A C 1
ATOM 768 O O . GLU A 1 91 ? -13.492 8.143 -5.224 1.00 69.31 91 GLU A O 1
ATOM 773 N N . HIS A 1 92 ? -14.488 6.881 -6.781 1.00 61.59 92 HIS A N 1
ATOM 774 C CA . HIS A 1 92 ? -13.298 6.091 -7.067 1.00 61.59 92 HIS A CA 1
ATOM 775 C C . HIS A 1 92 ? -12.497 6.703 -8.222 1.00 61.59 92 HIS A C 1
ATOM 777 O O . HIS A 1 92 ? -12.703 6.360 -9.385 1.00 61.59 92 HIS A O 1
ATOM 783 N N . LEU A 1 93 ? -11.531 7.562 -7.892 1.00 65.00 93 LEU A N 1
ATOM 784 C CA . LEU A 1 93 ? -10.541 8.083 -8.839 1.00 65.00 93 LEU A CA 1
ATOM 785 C C . LEU A 1 93 ? -9.185 7.397 -8.621 1.00 65.00 93 LEU A C 1
ATOM 787 O O . LEU A 1 93 ? -8.733 7.221 -7.486 1.00 65.00 93 LEU A O 1
ATOM 791 N N . GLN A 1 94 ? -8.531 6.982 -9.708 1.00 57.78 94 GLN A N 1
ATOM 792 C CA . GLN A 1 94 ? -7.197 6.383 -9.675 1.00 57.78 94 GLN A CA 1
ATOM 793 C C . GLN A 1 94 ? -6.235 7.247 -10.490 1.00 57.78 94 GLN A C 1
ATOM 795 O O . GLN A 1 94 ? -6.331 7.311 -11.711 1.00 57.78 94 GLN A O 1
ATOM 800 N N . PHE A 1 95 ? -5.287 7.879 -9.803 1.00 66.38 95 PHE A N 1
ATOM 801 C CA . PHE A 1 95 ? -4.183 8.604 -10.423 1.00 66.38 95 PHE A CA 1
ATOM 802 C C . PHE A 1 95 ? -2.922 7.748 -10.305 1.00 66.38 95 PHE A C 1
ATOM 804 O O . PHE A 1 95 ? -2.621 7.241 -9.226 1.00 66.38 95 PHE A O 1
ATOM 811 N N . ILE A 1 96 ? -2.206 7.554 -11.411 1.00 66.19 96 ILE A N 1
ATOM 812 C CA . ILE A 1 96 ? -0.941 6.813 -11.441 1.00 66.19 96 ILE A CA 1
ATOM 813 C C . ILE A 1 96 ? 0.158 7.801 -11.826 1.00 66.19 96 ILE A C 1
ATOM 815 O O . ILE A 1 96 ? 0.060 8.463 -12.859 1.00 66.19 96 ILE A O 1
ATOM 819 N N . ASN A 1 97 ? 1.191 7.925 -10.990 1.00 68.19 97 ASN A N 1
ATOM 820 C CA . ASN A 1 97 ? 2.306 8.826 -11.257 1.00 68.19 97 ASN A CA 1
ATOM 821 C C . ASN A 1 97 ? 3.385 8.123 -12.095 1.00 68.19 97 ASN A C 1
ATOM 823 O O . ASN A 1 97 ? 4.172 7.336 -11.576 1.00 68.19 97 ASN A O 1
ATOM 827 N N . PHE A 1 98 ? 3.452 8.457 -13.385 1.00 74.06 98 PHE A N 1
ATOM 828 C CA . PHE A 1 98 ? 4.464 7.941 -14.313 1.00 74.06 98 PHE A CA 1
ATOM 829 C C . PHE A 1 98 ? 5.706 8.834 -14.450 1.00 74.06 98 PHE A C 1
ATOM 831 O O . PHE A 1 98 ? 6.539 8.599 -15.323 1.00 74.06 98 PHE A O 1
ATOM 838 N N . GLN A 1 99 ? 5.865 9.874 -13.624 1.00 76.06 99 GLN A N 1
ATOM 839 C CA . GLN A 1 99 ? 6.923 10.874 -13.810 1.00 76.06 99 GLN A CA 1
ATOM 840 C C . GLN A 1 99 ? 8.327 10.255 -13.839 1.00 76.06 99 GLN A C 1
ATOM 842 O O . GLN A 1 99 ? 9.170 10.678 -14.629 1.00 76.06 99 GLN A O 1
ATOM 847 N N . LYS A 1 100 ? 8.591 9.255 -12.991 1.00 69.50 100 LYS A N 1
ATOM 848 C CA . LYS A 1 100 ? 9.888 8.568 -12.953 1.00 69.50 100 LYS A CA 1
ATOM 849 C C . LYS A 1 100 ? 10.149 7.807 -14.256 1.00 69.50 100 LYS A C 1
ATOM 851 O O . LYS A 1 100 ? 11.232 7.911 -14.814 1.00 69.50 100 LYS A O 1
ATOM 856 N N . GLN A 1 101 ? 9.142 7.111 -14.767 1.00 69.75 101 GLN A N 1
ATOM 857 C CA . GLN A 1 101 ? 9.224 6.298 -15.976 1.00 69.75 101 GLN A CA 1
ATOM 858 C C . GLN A 1 101 ? 9.352 7.164 -17.230 1.00 69.75 101 GLN A C 1
ATOM 860 O O . GLN A 1 101 ? 10.151 6.842 -18.101 1.00 69.75 101 GLN A O 1
ATOM 865 N N . ILE A 1 102 ? 8.644 8.296 -17.278 1.00 77.56 102 ILE A N 1
ATOM 866 C CA . ILE A 1 102 ? 8.794 9.296 -18.341 1.00 77.56 102 ILE A CA 1
ATOM 867 C C . ILE A 1 102 ? 10.223 9.854 -18.339 1.00 77.56 102 ILE A C 1
ATOM 869 O O . ILE A 1 102 ? 10.847 9.963 -19.390 1.00 77.56 102 ILE A O 1
ATOM 873 N N . LYS A 1 103 ? 10.782 10.173 -17.162 1.00 78.62 103 LYS A N 1
ATOM 874 C CA . LYS A 1 103 ? 12.179 10.627 -17.055 1.00 78.62 103 LYS A CA 1
ATOM 875 C C . LYS A 1 103 ? 13.175 9.562 -17.521 1.00 78.62 103 LYS A C 1
ATOM 877 O O . LYS A 1 103 ? 14.136 9.910 -18.201 1.00 78.62 103 LYS A O 1
ATOM 882 N N . GLU A 1 104 ? 12.954 8.296 -17.169 1.00 74.75 104 GLU A N 1
ATOM 883 C CA . GLU A 1 104 ? 13.782 7.174 -17.629 1.00 74.75 104 GLU A CA 1
ATOM 884 C C . GLU A 1 104 ? 13.739 7.032 -19.160 1.00 74.75 104 GLU A C 1
ATOM 886 O O . GLU A 1 104 ? 14.791 6.954 -19.787 1.00 74.75 104 GLU A O 1
ATOM 891 N N . GLU A 1 105 ? 12.557 7.096 -19.777 1.00 73.19 105 GLU A N 1
ATOM 892 C CA . GLU A 1 105 ? 12.407 6.990 -21.239 1.00 73.19 105 GLU A CA 1
ATOM 893 C C . GLU A 1 105 ? 13.036 8.169 -21.989 1.00 73.19 105 GLU A C 1
ATOM 895 O O . GLU A 1 105 ? 13.726 7.972 -22.987 1.00 73.19 105 GLU A O 1
ATOM 900 N N . ILE A 1 106 ? 12.876 9.396 -21.484 1.00 80.75 106 ILE A N 1
ATOM 901 C CA . ILE A 1 106 ? 13.535 10.578 -22.061 1.00 80.75 106 ILE A CA 1
ATOM 902 C C . ILE A 1 106 ? 15.063 10.459 -21.953 1.00 80.75 106 ILE A C 1
ATOM 904 O O . ILE A 1 106 ? 15.786 10.847 -22.871 1.00 80.75 106 ILE A O 1
ATOM 908 N N . SER A 1 107 ? 15.568 9.927 -20.837 1.00 74.25 107 SER A N 1
ATOM 909 C CA . SER A 1 107 ? 17.001 9.697 -20.632 1.00 74.25 107 SER A CA 1
ATOM 910 C C . SER A 1 107 ? 17.557 8.670 -21.620 1.00 74.25 107 SER A C 1
ATOM 912 O O . SER A 1 107 ? 18.591 8.922 -22.238 1.00 74.25 107 SER A O 1
ATOM 914 N N . GLU A 1 108 ? 16.870 7.537 -21.791 1.00 71.75 108 GLU A N 1
ATOM 915 C CA . GLU A 1 108 ? 17.226 6.505 -22.772 1.00 71.75 108 GLU A CA 1
ATOM 916 C C . GLU A 1 108 ? 17.224 7.090 -24.197 1.00 71.75 108 GLU A C 1
ATOM 918 O O . GLU A 1 108 ? 18.217 6.961 -24.912 1.00 71.75 108 GLU A O 1
ATOM 923 N N . PHE A 1 109 ? 16.186 7.846 -24.573 1.00 70.88 109 PHE A N 1
ATOM 924 C CA . PHE A 1 109 ? 16.082 8.485 -25.889 1.00 70.88 109 PHE A CA 1
ATOM 925 C C . PHE A 1 109 ? 17.222 9.477 -26.177 1.00 70.88 109 PHE A C 1
ATOM 927 O O . PHE A 1 109 ? 17.825 9.457 -27.254 1.00 70.88 109 PHE A O 1
ATOM 934 N N . ASN A 1 110 ? 17.558 10.340 -25.212 1.00 70.69 110 ASN A N 1
ATOM 935 C CA . ASN A 1 110 ? 18.644 11.311 -25.363 1.00 70.69 110 ASN A CA 1
ATOM 936 C C . ASN A 1 110 ? 20.020 10.638 -25.465 1.00 70.69 110 ASN A C 1
ATOM 938 O O . ASN A 1 110 ? 20.881 11.118 -26.205 1.00 70.69 110 ASN A O 1
ATOM 942 N N . PHE A 1 111 ? 20.228 9.525 -24.756 1.00 63.62 111 PHE A N 1
ATOM 943 C CA . PHE A 1 111 ? 21.451 8.732 -24.861 1.00 63.62 111 PHE A CA 1
ATOM 944 C C . PHE A 1 111 ? 21.600 8.112 -26.257 1.00 63.62 111 PHE A C 1
ATOM 946 O O . PHE A 1 111 ? 22.657 8.245 -26.873 1.00 63.62 111 PHE A O 1
ATOM 953 N N . THR A 1 112 ? 20.534 7.519 -26.808 1.00 61.34 112 THR A N 1
ATOM 954 C CA . THR A 1 112 ? 20.551 6.952 -28.168 1.00 61.34 112 THR A CA 1
ATOM 955 C C . THR A 1 112 ? 20.773 8.027 -29.233 1.00 61.34 112 THR A C 1
ATOM 957 O O . THR A 1 112 ? 21.556 7.821 -30.156 1.00 61.34 112 THR A O 1
ATOM 960 N N . LYS A 1 113 ? 20.160 9.209 -29.084 1.00 56.47 113 LYS A N 1
ATOM 961 C CA . LYS A 1 113 ? 20.371 10.342 -29.999 1.00 56.47 113 LYS A CA 1
ATOM 962 C C . LYS A 1 113 ? 21.833 10.799 -30.035 1.00 56.47 113 LYS A C 1
ATOM 964 O O . LYS A 1 113 ? 22.325 11.149 -31.098 1.00 56.47 113 LYS A O 1
ATOM 969 N N . LYS A 1 114 ? 22.525 10.773 -28.892 1.00 55.00 114 LYS A N 1
ATOM 970 C CA . LYS A 1 114 ? 23.942 11.151 -28.781 1.00 55.00 114 LYS A CA 1
ATOM 971 C C . LYS A 1 114 ? 24.899 10.110 -29.384 1.00 55.00 114 LYS A C 1
ATOM 973 O O . LYS A 1 114 ? 26.012 10.465 -29.731 1.00 55.00 114 LYS A O 1
ATOM 978 N N . LEU A 1 115 ? 24.479 8.848 -29.492 1.00 49.69 115 LEU A N 1
ATOM 979 C CA . LEU A 1 115 ? 25.239 7.768 -30.141 1.00 49.69 115 LEU A CA 1
ATOM 980 C C . LEU A 1 115 ? 25.090 7.748 -31.671 1.00 49.69 115 LEU A C 1
ATOM 982 O O . LEU A 1 115 ? 25.898 7.122 -32.348 1.00 49.69 115 LEU A O 1
ATOM 986 N N . LEU A 1 116 ? 24.039 8.380 -32.201 1.00 54.03 116 LEU A N 1
ATOM 987 C CA . LEU A 1 116 ? 23.731 8.454 -33.636 1.00 54.03 116 LEU A CA 1
ATOM 988 C C . LEU A 1 116 ? 24.204 9.767 -34.293 1.00 54.03 116 LEU A C 1
ATOM 990 O O . LEU A 1 116 ? 23.946 9.973 -35.478 1.00 54.03 116 LEU A O 1
ATOM 994 N N . GLN A 1 117 ? 24.845 10.654 -33.525 1.00 47.56 117 GLN A N 1
ATOM 995 C CA . GLN A 1 117 ? 25.520 11.873 -33.986 1.00 47.56 117 GLN A CA 1
ATOM 996 C C . GLN A 1 117 ? 27.029 11.658 -33.968 1.00 47.56 117 GLN A C 1
ATOM 998 O O . GLN A 1 117 ? 27.688 12.182 -34.890 1.00 47.56 117 GLN A O 1
#

Radius of gyration: 17.43 Å; chains: 1; bounding box: 47×28×49 Å

Secondary structure (DSSP, 8-state):
-EEEEEEEEEEEPPTT-SSPEEEEEEEEES-HHHHHHTBPTTSS--HHHHHHHHHHHSEEEEES-EEEETTEEEE-SEEEEEEEETTS----------HHHHHHHHHHHHHHHHH--

Foldseek 3Di:
DKKKKKKFWAWDDDPPDPDIDIDMDIDIDRDLVVQVVQWDPPQDDDSVVQVVCCVVPQKDKGAQTWGQDPNDTDTTRMMMIGMDDPPDDDDDDDDDDCPVVVVVVVVVVVVVVVVVD

Sequence (117 aa):
MKLYIVKGYRIEKRNNDLHKRVDSFVGYFTNLKEVYSYFENGTVSSYSTVAKAIKRKGSFQVFSSKFLFKNKTKKFEEINIYRVETNELYEHLQFINFQKQIKEEISEFNFTKKLLQ